Protein AF-A0A3D4Q9R6-F1 (afdb_monomer_lite)

Foldseek 3Di:
DQADVVQVVLVVCLVVVDAAADEEAHRPDVPTPNVVVVCVVRHHYDHDDPVPVVVVVVSCVVCVDPDDDDDYADPDPVVCVVVVVRD

Radius of gyration: 13.44 Å; chains: 1; bounding box: 28×30×33 Å

Secondary structure (DSSP, 8-state):
--SHHHHHHHHHHHHTT---EEEESSPSSSS-HHHHTTGGGTSEEEE--TT-HHHHHHHHHHH--SS-----S---HHHHTT-GGG-

Sequence (87 aa):
HTGFKGSWLALMLHRLGAEVYGYALEPPTEPALFQLLQLEKDIHSEIGDIRDFPHLQRFFETARPEIVLHLAAQPIVRTSYLYPRET

pLDDT: mean 91.24, std 10.38, range [54.94, 98.44]

Structure (mmCIF, N/CA/C/O backbone):
data_AF-A0A3D4Q9R6-F1
#
_entry.id   AF-A0A3D4Q9R6-F1
#
loop_
_atom_site.group_PDB
_atom_site.id
_atom_site.type_symbol
_atom_site.label_atom_id
_atom_site.label_alt_id
_atom_site.label_comp_id
_atom_site.label_asym_id
_atom_site.label_entity_id
_atom_site.label_seq_id
_atom_site.pdbx_PDB_ins_code
_atom_site.Cartn_x
_atom_site.Cartn_y
_atom_site.Cartn_z
_atom_site.occupancy
_atom_site.B_iso_or_equiv
_atom_site.auth_seq_id
_atom_site.auth_comp_id
_atom_site.auth_asym_id
_atom_site.auth_atom_id
_atom_site.pdbx_PDB_model_num
ATOM 1 N N . HIS A 1 1 ? 1.300 0.696 -2.710 1.00 92.81 1 HIS A N 1
ATOM 2 C CA . HIS A 1 1 ? 1.270 2.081 -2.165 1.00 92.81 1 HIS A CA 1
ATOM 3 C C . HIS A 1 1 ? 2.554 2.877 -2.437 1.00 92.81 1 HIS A C 1
ATOM 5 O O . HIS A 1 1 ? 2.482 4.100 -2.478 1.00 92.81 1 HIS A O 1
ATOM 11 N N . THR A 1 2 ? 3.707 2.233 -2.659 1.00 95.25 2 THR A N 1
ATOM 12 C CA . THR A 1 2 ? 5.019 2.898 -2.828 1.00 95.25 2 THR A CA 1
ATOM 13 C C . THR A 1 2 ? 5.234 3.620 -4.171 1.00 95.25 2 THR A C 1
ATOM 15 O O . THR A 1 2 ? 6.039 4.544 -4.250 1.00 95.25 2 THR A O 1
ATOM 18 N N . GLY A 1 3 ? 4.509 3.243 -5.232 1.00 92.75 3 GLY A N 1
ATOM 19 C CA . GLY A 1 3 ? 4.551 3.920 -6.538 1.00 92.75 3 GLY A CA 1
ATOM 20 C C . GLY A 1 3 ? 3.648 5.160 -6.633 1.00 92.75 3 GLY A C 1
ATOM 21 O O . GLY A 1 3 ? 2.728 5.325 -5.838 1.00 92.75 3 GLY A O 1
ATOM 22 N N . PHE A 1 4 ? 3.833 5.989 -7.668 1.00 93.38 4 PHE A N 1
ATOM 23 C CA . PHE A 1 4 ? 3.176 7.303 -7.826 1.00 93.38 4 PHE A CA 1
ATOM 24 C C . PHE A 1 4 ? 1.651 7.310 -7.589 1.00 93.38 4 PHE A C 1
ATOM 26 O O . PHE A 1 4 ? 1.163 8.009 -6.701 1.00 93.38 4 PHE A O 1
ATOM 33 N N . LYS A 1 5 ? 0.885 6.509 -8.348 1.00 94.44 5 LYS A N 1
ATOM 34 C CA . LYS A 1 5 ? -0.581 6.416 -8.180 1.00 94.44 5 LYS A CA 1
ATOM 35 C C . LYS A 1 5 ? -0.959 5.858 -6.808 1.00 94.44 5 LYS A C 1
ATOM 37 O O . LYS A 1 5 ? -1.918 6.316 -6.197 1.00 94.44 5 LYS A O 1
ATOM 42 N N . GLY A 1 6 ? -0.200 4.866 -6.344 1.00 95.94 6 GLY A N 1
ATOM 43 C CA . GLY A 1 6 ? -0.432 4.209 -5.064 1.00 95.94 6 GLY A CA 1
ATOM 44 C C . GLY A 1 6 ? -0.261 5.161 -3.883 1.00 95.94 6 GLY A C 1
ATOM 45 O O . GLY A 1 6 ? -1.059 5.094 -2.958 1.00 95.94 6 GLY A O 1
ATOM 46 N N . SER A 1 7 ? 0.726 6.058 -3.930 1.00 96.81 7 SER A N 1
ATOM 47 C CA . SER A 1 7 ? 0.983 7.017 -2.852 1.00 96.81 7 SER A CA 1
ATOM 48 C C . SER A 1 7 ? -0.120 8.071 -2.769 1.00 96.81 7 SER A C 1
ATOM 50 O O . SER A 1 7 ? -0.651 8.314 -1.690 1.00 96.81 7 SER A O 1
ATOM 52 N N . TRP A 1 8 ? -0.540 8.639 -3.906 1.00 97.69 8 TRP A N 1
ATOM 53 C CA . TRP A 1 8 ? -1.661 9.586 -3.932 1.00 97.69 8 TRP A CA 1
ATOM 54 C C . TRP A 1 8 ? -2.969 8.967 -3.442 1.00 97.69 8 TRP A C 1
ATOM 56 O O . TRP A 1 8 ? -3.681 9.577 -2.646 1.00 97.69 8 TRP A O 1
ATOM 66 N N . LEU A 1 9 ? -3.277 7.749 -3.895 1.00 97.50 9 LEU A N 1
ATOM 67 C CA . LEU A 1 9 ? -4.486 7.047 -3.480 1.00 97.50 9 LEU A CA 1
ATOM 68 C C . LEU A 1 9 ? -4.466 6.721 -1.983 1.00 97.50 9 LEU A C 1
ATOM 70 O O . LEU A 1 9 ? -5.460 6.963 -1.308 1.00 97.50 9 LEU A O 1
ATOM 74 N N . ALA A 1 10 ? -3.342 6.221 -1.461 1.00 97.69 10 ALA A N 1
ATOM 75 C CA . ALA A 1 10 ? -3.198 5.918 -0.040 1.00 97.69 10 ALA A CA 1
ATOM 76 C C . ALA A 1 10 ? -3.385 7.170 0.829 1.00 97.69 10 ALA A C 1
ATOM 78 O O . ALA A 1 10 ? -4.161 7.135 1.781 1.00 97.69 10 ALA A O 1
ATOM 79 N N . LEU A 1 11 ? -2.758 8.292 0.451 1.00 97.81 11 LEU A N 1
ATOM 80 C CA . LEU A 1 11 ? -2.949 9.572 1.134 1.00 97.81 11 LEU A CA 1
ATOM 81 C C . LEU A 1 11 ? -4.420 10.000 1.121 1.00 97.81 11 LEU A C 1
ATOM 83 O O . LEU A 1 11 ? -4.958 10.387 2.154 1.00 97.81 11 LEU A O 1
ATOM 87 N N . MET A 1 12 ? -5.075 9.943 -0.042 1.00 98.19 12 MET A N 1
ATOM 88 C CA . MET A 1 12 ? -6.473 10.349 -0.178 1.00 98.19 12 MET A CA 1
ATOM 89 C C . MET A 1 12 ? -7.395 9.492 0.697 1.00 98.19 12 MET A C 1
ATOM 91 O O . MET A 1 12 ? -8.227 10.044 1.409 1.00 98.19 12 MET A O 1
ATOM 95 N N . LEU A 1 13 ? -7.236 8.166 0.675 1.00 98.00 13 LEU A N 1
ATOM 96 C CA . LEU A 1 13 ? -8.040 7.249 1.487 1.00 98.00 13 LEU A CA 1
ATOM 97 C C . LEU A 1 13 ? -7.836 7.496 2.985 1.00 98.00 13 LEU A C 1
ATOM 99 O O . LEU A 1 13 ? -8.818 7.633 3.711 1.00 98.00 13 LEU A O 1
ATOM 103 N N . HIS A 1 14 ? -6.586 7.651 3.426 1.00 97.88 14 HIS A N 1
ATOM 104 C CA . HIS A 1 14 ? -6.272 7.997 4.812 1.00 97.88 14 HIS A CA 1
ATOM 105 C C . HIS A 1 14 ? -6.935 9.323 5.225 1.00 97.88 14 HIS A C 1
ATOM 107 O O . HIS A 1 14 ? -7.587 9.410 6.263 1.00 97.88 14 HIS A O 1
ATOM 113 N N . ARG A 1 15 ? -6.857 10.358 4.376 1.00 97.56 15 ARG A N 1
ATOM 114 C CA . ARG A 1 15 ? -7.491 11.668 4.626 1.00 97.56 15 ARG A CA 1
ATOM 115 C C . ARG A 1 15 ? -9.017 11.607 4.679 1.00 97.56 15 ARG A C 1
ATOM 117 O O . ARG A 1 15 ? -9.623 12.456 5.325 1.00 97.56 15 ARG A O 1
ATOM 124 N N . LEU A 1 16 ? -9.626 10.628 4.014 1.00 98.00 16 LEU A N 1
ATOM 125 C CA . LEU A 1 16 ? -11.063 10.355 4.072 1.00 98.00 16 LEU A CA 1
ATOM 126 C C . LEU A 1 16 ? -11.460 9.489 5.283 1.00 98.00 16 LEU A C 1
ATOM 128 O O . LEU A 1 16 ? -12.639 9.184 5.440 1.00 98.00 16 LEU A O 1
ATOM 132 N N . GLY A 1 17 ? -10.507 9.125 6.147 1.00 97.88 17 GLY A N 1
ATOM 133 C CA . GLY A 1 17 ? -10.743 8.368 7.377 1.00 97.88 17 GLY A CA 1
ATOM 134 C C . GLY A 1 17 ? -10.674 6.851 7.214 1.00 97.88 17 GLY A C 1
ATOM 135 O O . GLY A 1 17 ? -11.070 6.136 8.130 1.00 97.88 17 GLY A O 1
ATOM 136 N N . ALA A 1 18 ? -10.193 6.348 6.074 1.00 98.06 18 ALA A N 1
ATOM 137 C CA . ALA A 1 18 ? -9.988 4.916 5.895 1.00 98.06 18 ALA A CA 1
ATOM 138 C C . ALA A 1 18 ? -8.738 4.436 6.649 1.00 98.06 18 ALA A C 1
ATOM 140 O O . ALA A 1 18 ? -7.701 5.102 6.645 1.00 98.06 18 ALA A O 1
ATOM 141 N N . GLU A 1 19 ? -8.814 3.235 7.219 1.00 98.19 19 GLU A N 1
ATOM 142 C CA . GLU A 1 19 ? -7.637 2.495 7.665 1.00 98.19 19 GLU A CA 1
ATOM 143 C C . GLU A 1 19 ? -6.964 1.870 6.434 1.00 98.19 19 GLU A C 1
ATOM 145 O O . GLU A 1 19 ? -7.552 1.044 5.733 1.00 98.19 19 GLU A O 1
ATOM 150 N N . VAL A 1 20 ? -5.753 2.324 6.106 1.00 98.12 20 VAL A N 1
ATOM 151 C CA . VAL A 1 20 ? -5.089 1.961 4.848 1.00 98.12 20 VAL A CA 1
ATOM 152 C C . VAL A 1 20 ? -3.970 0.961 5.104 1.00 98.12 20 VAL A C 1
ATOM 154 O O . VAL A 1 20 ? -3.053 1.219 5.882 1.00 98.12 20 VAL A O 1
ATOM 157 N N . TYR A 1 21 ? -4.020 -0.143 4.361 1.00 98.44 21 TYR A N 1
ATOM 158 C CA . TYR A 1 21 ? -2.987 -1.170 4.301 1.00 98.44 21 TYR A CA 1
ATOM 159 C C . TYR A 1 21 ? -2.378 -1.199 2.896 1.00 98.44 21 TYR A C 1
ATOM 161 O O . TYR A 1 21 ? -3.079 -1.341 1.892 1.00 98.44 21 TYR A O 1
ATOM 169 N N . GLY A 1 22 ? -1.062 -1.030 2.812 1.00 97.44 22 GLY A N 1
ATOM 170 C CA . GLY A 1 22 ? -0.292 -1.040 1.578 1.00 97.44 22 GLY A CA 1
ATOM 171 C C . GLY A 1 22 ? 0.646 -2.237 1.515 1.00 97.44 22 GLY A C 1
ATOM 172 O O . GLY A 1 22 ? 1.435 -2.438 2.427 1.00 97.44 22 GLY A O 1
ATOM 173 N N . TYR A 1 23 ? 0.591 -2.983 0.412 1.00 97.69 23 TYR A N 1
ATOM 174 C CA . TYR A 1 23 ? 1.531 -4.056 0.086 1.00 97.69 23 TYR A CA 1
ATOM 175 C C . TYR A 1 23 ? 2.169 -3.756 -1.271 1.00 97.69 23 TYR A C 1
ATOM 177 O O . TYR A 1 23 ? 1.456 -3.575 -2.267 1.00 97.69 23 TYR A O 1
ATOM 185 N N . ALA A 1 24 ? 3.490 -3.612 -1.315 1.00 96.44 24 ALA A N 1
ATOM 186 C CA . ALA A 1 24 ? 4.225 -3.335 -2.547 1.00 96.4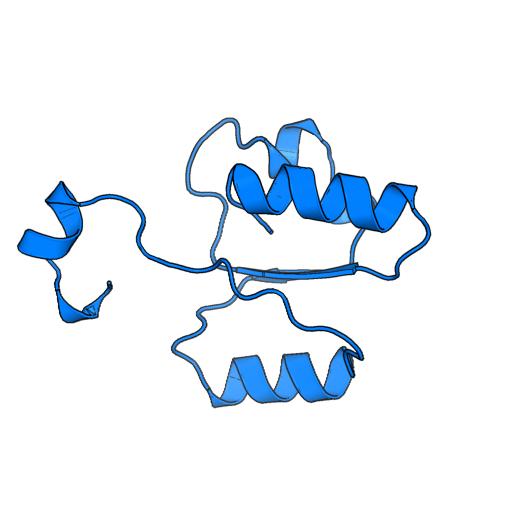4 24 ALA A CA 1
ATOM 187 C C . ALA A 1 24 ? 5.718 -3.633 -2.383 1.00 96.44 24 ALA A C 1
ATOM 189 O O . ALA A 1 24 ? 6.213 -3.724 -1.269 1.00 96.44 24 ALA A O 1
ATOM 190 N N . LEU A 1 25 ? 6.453 -3.692 -3.492 1.00 95.38 25 LEU A N 1
ATOM 191 C CA . LEU A 1 25 ? 7.914 -3.625 -3.460 1.00 95.38 25 LEU A CA 1
ATOM 192 C C . LEU A 1 25 ? 8.394 -2.248 -2.969 1.00 95.38 25 LEU A C 1
ATOM 194 O O . LEU A 1 25 ? 7.616 -1.285 -2.900 1.00 95.38 25 LEU A O 1
ATOM 198 N N . GLU A 1 26 ? 9.695 -2.157 -2.690 1.00 94.25 26 GLU A N 1
ATOM 199 C CA . GLU A 1 26 ? 10.378 -0.900 -2.376 1.00 94.25 26 GLU A CA 1
ATOM 200 C C . GLU A 1 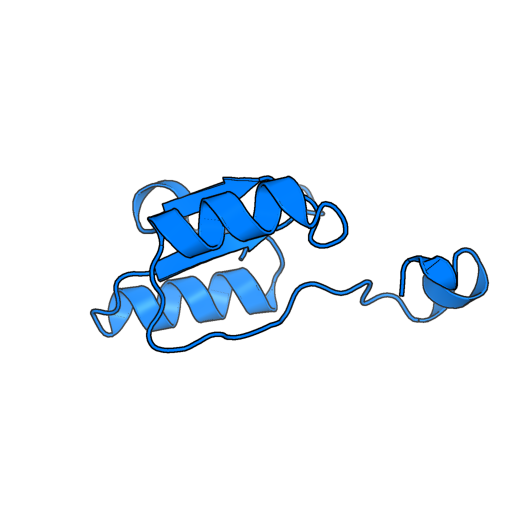26 ? 10.061 0.205 -3.401 1.00 94.25 26 GLU A C 1
ATOM 202 O O . GLU A 1 26 ? 9.805 -0.087 -4.580 1.00 94.25 26 GLU A O 1
ATOM 207 N N . PRO A 1 27 ? 10.055 1.488 -2.991 1.00 90.06 27 PRO A N 1
ATOM 208 C CA . PRO A 1 27 ? 9.791 2.583 -3.907 1.00 90.06 27 PRO A CA 1
ATOM 209 C C . PRO A 1 27 ? 10.742 2.563 -5.118 1.00 90.06 27 PRO A C 1
ATOM 211 O O . PRO A 1 27 ? 11.953 2.436 -4.956 1.00 90.06 27 PRO A O 1
ATOM 214 N N . PRO A 1 28 ? 10.228 2.728 -6.348 1.00 82.62 28 PRO A N 1
ATOM 215 C CA . PRO A 1 28 ? 11.013 2.490 -7.562 1.00 82.62 28 PRO A CA 1
ATOM 216 C C . PRO A 1 28 ? 11.962 3.641 -7.944 1.00 82.62 28 PRO A C 1
ATOM 218 O O . PRO A 1 28 ? 12.627 3.560 -8.976 1.00 82.62 28 PRO A O 1
ATOM 221 N N . THR A 1 29 ? 11.978 4.745 -7.190 1.00 87.25 29 THR A N 1
ATOM 222 C CA . THR A 1 29 ? 12.702 5.983 -7.529 1.00 87.25 29 THR A CA 1
ATOM 223 C C . THR A 1 29 ? 13.217 6.688 -6.281 1.00 87.25 29 THR A C 1
ATOM 225 O O . THR A 1 29 ? 12.579 6.611 -5.235 1.00 87.25 29 THR A O 1
ATOM 228 N N . GLU A 1 30 ? 14.270 7.494 -6.420 1.00 89.19 30 GLU A N 1
ATOM 229 C CA . GLU A 1 30 ? 14.734 8.414 -5.377 1.00 89.19 30 GLU A CA 1
ATOM 230 C C . GLU A 1 30 ? 14.791 9.864 -5.906 1.00 89.19 30 GLU A C 1
ATOM 232 O O . GLU A 1 30 ? 15.470 10.115 -6.906 1.00 89.19 30 GLU A O 1
ATOM 237 N N . PRO A 1 31 ? 14.089 10.827 -5.271 1.00 88.88 31 PRO A N 1
ATOM 238 C CA . PRO A 1 31 ? 13.140 10.633 -4.171 1.00 88.88 31 PRO A CA 1
ATOM 239 C C . PRO A 1 31 ? 11.836 9.967 -4.644 1.00 88.88 31 PRO A C 1
ATOM 241 O O . PRO A 1 31 ? 11.348 10.229 -5.746 1.00 88.88 31 PRO A O 1
ATOM 244 N N . ALA A 1 32 ? 11.226 9.140 -3.794 1.00 93.38 32 ALA A N 1
ATOM 245 C CA . ALA A 1 32 ? 9.887 8.609 -4.041 1.00 93.38 32 ALA A CA 1
ATOM 246 C C . ALA A 1 32 ? 8.803 9.507 -3.438 1.00 93.38 32 ALA A C 1
ATOM 248 O O . ALA A 1 32 ? 8.938 10.000 -2.318 1.00 93.38 32 ALA A O 1
ATOM 249 N N . LEU A 1 33 ? 7.663 9.636 -4.127 1.00 95.19 33 LEU A N 1
ATOM 250 C CA . LEU A 1 33 ? 6.499 10.353 -3.592 1.00 95.19 33 LEU A CA 1
ATOM 251 C C . LEU A 1 33 ? 6.049 9.791 -2.232 1.00 95.19 33 LEU A C 1
ATOM 253 O O . LEU A 1 33 ? 5.709 10.560 -1.339 1.00 95.19 33 LEU A O 1
ATOM 257 N N . PHE A 1 34 ? 6.104 8.467 -2.059 1.00 95.81 34 PHE A N 1
ATOM 258 C CA . PHE A 1 34 ? 5.824 7.793 -0.790 1.00 95.81 34 PHE A CA 1
ATOM 259 C C . PHE A 1 34 ? 6.643 8.365 0.382 1.00 95.81 34 PHE A C 1
ATOM 261 O O . PHE A 1 34 ? 6.080 8.677 1.431 1.00 95.81 34 PHE A O 1
ATOM 268 N N . GLN A 1 35 ? 7.949 8.566 0.175 1.00 94.88 35 GLN A N 1
ATOM 269 C CA . GLN A 1 35 ? 8.865 9.119 1.178 1.00 94.88 35 GLN A CA 1
ATOM 270 C C . GLN A 1 35 ? 8.614 10.614 1.406 1.00 94.88 35 GLN A C 1
ATOM 272 O O . GLN A 1 35 ? 8.564 11.063 2.549 1.00 94.88 35 GLN A O 1
ATOM 277 N N . LEU A 1 36 ? 8.407 11.384 0.330 1.00 96.00 36 LEU A N 1
ATOM 278 C CA . LEU A 1 36 ? 8.132 12.825 0.407 1.00 96.00 36 LEU A CA 1
ATOM 279 C C . LEU A 1 36 ? 6.859 13.136 1.206 1.00 96.00 36 LEU A C 1
ATOM 281 O O . LEU A 1 36 ? 6.815 14.124 1.935 1.00 96.00 36 LEU A O 1
ATOM 285 N N . LEU A 1 37 ? 5.840 12.282 1.082 1.00 95.25 37 LEU A N 1
ATOM 286 C CA . LEU A 1 37 ? 4.584 12.390 1.823 1.00 95.25 37 LEU A CA 1
ATOM 287 C C . LEU A 1 37 ? 4.658 11.807 3.243 1.00 95.25 37 LEU A C 1
ATOM 289 O O . LEU A 1 37 ? 3.698 11.956 3.986 1.00 95.25 37 LEU A O 1
ATOM 293 N N . GLN A 1 38 ? 5.768 11.159 3.620 1.00 95.31 38 GLN A N 1
ATOM 294 C CA . GLN A 1 38 ? 5.950 10.466 4.906 1.00 95.31 38 GLN A CA 1
ATOM 295 C C . GLN A 1 38 ? 4.858 9.427 5.212 1.00 95.31 38 GLN A C 1
ATOM 297 O O . GLN A 1 38 ? 4.522 9.198 6.373 1.00 95.31 38 GLN A O 1
ATOM 302 N N . LEU A 1 39 ? 4.330 8.772 4.173 1.00 95.44 39 LEU A N 1
ATOM 303 C CA . LEU A 1 39 ? 3.154 7.902 4.285 1.00 95.44 39 LEU A CA 1
ATOM 304 C C . LEU A 1 39 ? 3.348 6.703 5.216 1.00 95.44 39 LEU A C 1
ATOM 306 O O . LEU A 1 39 ? 2.367 6.211 5.756 1.00 95.44 39 LEU A O 1
ATOM 310 N N . GLU A 1 40 ? 4.583 6.255 5.438 1.00 94.06 40 GLU A N 1
ATOM 311 C CA . GLU A 1 40 ? 4.906 5.194 6.403 1.00 94.06 40 GLU A CA 1
ATOM 312 C C . GLU A 1 40 ? 4.372 5.485 7.819 1.00 94.06 40 GLU A C 1
ATOM 314 O O . GLU A 1 40 ? 4.095 4.562 8.576 1.00 94.06 40 GLU A O 1
ATOM 319 N N . LYS A 1 41 ? 4.191 6.763 8.175 1.00 95.12 41 LYS A N 1
ATOM 320 C CA . LYS A 1 41 ? 3.652 7.174 9.479 1.00 95.12 41 LYS A CA 1
ATOM 321 C C . LYS A 1 41 ? 2.125 7.133 9.554 1.00 95.12 41 LYS A C 1
ATOM 323 O O . LYS A 1 41 ? 1.584 7.074 10.654 1.00 95.12 41 LYS A O 1
ATOM 328 N N . ASP A 1 42 ? 1.454 7.198 8.408 1.00 96.25 42 ASP A N 1
ATOM 329 C CA . ASP A 1 42 ? 0.007 7.415 8.314 1.00 96.25 42 ASP A CA 1
ATOM 330 C C . ASP A 1 42 ? -0.761 6.133 7.953 1.00 96.25 42 ASP A C 1
ATOM 332 O O . ASP A 1 42 ? -1.973 6.049 8.169 1.00 96.25 42 ASP A O 1
ATOM 336 N N . ILE A 1 43 ? -0.080 5.140 7.373 1.00 97.44 43 ILE A N 1
ATOM 337 C CA . ILE A 1 43 ? -0.690 3.897 6.884 1.00 97.44 43 ILE A CA 1
ATOM 338 C C . ILE A 1 43 ? 0.115 2.674 7.325 1.00 97.44 43 ILE A C 1
ATOM 340 O O . ILE A 1 43 ? 1.319 2.753 7.559 1.00 97.44 43 ILE A O 1
ATOM 344 N N . HIS A 1 44 ? -0.524 1.507 7.328 1.00 97.88 44 HIS A N 1
ATOM 345 C CA . HIS A 1 44 ? 0.176 0.236 7.483 1.00 97.88 44 HIS A CA 1
ATOM 346 C C . HIS A 1 44 ? 0.891 -0.104 6.173 1.00 97.88 44 HIS A C 1
ATOM 348 O O . HIS A 1 44 ? 0.249 -0.307 5.143 1.00 97.88 44 HIS A O 1
ATOM 354 N N . SER A 1 45 ? 2.221 -0.136 6.192 1.00 97.00 45 SER A N 1
ATOM 355 C CA . SER A 1 45 ? 3.058 -0.355 5.011 1.00 97.00 45 SER A CA 1
ATOM 356 C C . SER A 1 45 ? 3.841 -1.655 5.148 1.00 97.00 45 SER A C 1
ATOM 358 O O . SER A 1 45 ? 4.695 -1.760 6.019 1.00 97.00 45 SER A O 1
ATOM 360 N N . GLU A 1 46 ? 3.596 -2.604 4.251 1.00 97.31 46 GLU A N 1
ATOM 361 C CA . GLU A 1 46 ? 4.349 -3.852 4.133 1.00 97.31 46 GLU A CA 1
ATOM 362 C C . GLU A 1 46 ? 5.124 -3.860 2.811 1.00 97.31 46 GLU A C 1
ATOM 364 O O . GLU A 1 46 ? 4.561 -3.593 1.738 1.00 97.31 46 GLU A O 1
ATOM 369 N N . ILE A 1 47 ? 6.417 -4.183 2.894 1.00 97.19 47 ILE A N 1
ATOM 370 C CA . ILE A 1 47 ? 7.244 -4.434 1.716 1.00 97.19 47 ILE A CA 1
ATOM 371 C C . ILE A 1 47 ? 7.166 -5.914 1.359 1.00 97.19 47 ILE A C 1
ATOM 373 O O . ILE A 1 47 ? 7.527 -6.776 2.157 1.00 97.19 47 ILE A O 1
ATOM 377 N N . GLY A 1 48 ? 6.713 -6.214 0.146 1.00 96.25 48 GLY A N 1
ATOM 378 C CA . GLY A 1 48 ? 6.582 -7.586 -0.320 1.00 96.25 48 GLY A CA 1
ATOM 379 C C . GLY A 1 48 ? 6.236 -7.699 -1.800 1.00 96.25 48 GLY A C 1
ATOM 380 O O . GLY A 1 48 ? 5.763 -6.754 -2.439 1.00 96.25 48 GLY A O 1
ATOM 381 N N . ASP A 1 49 ? 6.510 -8.876 -2.357 1.00 95.00 49 ASP A N 1
ATOM 382 C CA . ASP A 1 49 ? 6.231 -9.203 -3.751 1.00 95.00 49 ASP A CA 1
ATOM 383 C C . ASP A 1 49 ? 4.884 -9.921 -3.855 1.00 95.00 49 ASP A C 1
ATOM 385 O O . ASP A 1 49 ? 4.672 -10.958 -3.234 1.00 95.00 49 ASP A O 1
ATOM 389 N N . ILE A 1 50 ? 3.973 -9.406 -4.682 1.00 93.12 50 ILE A N 1
ATOM 390 C CA . ILE A 1 50 ? 2.648 -10.012 -4.891 1.00 93.12 50 ILE A CA 1
ATOM 391 C C . ILE A 1 50 ? 2.719 -11.438 -5.462 1.00 93.12 50 ILE A C 1
ATOM 393 O O . ILE A 1 50 ? 1.733 -12.171 -5.406 1.00 93.12 50 ILE A O 1
ATOM 397 N N . ARG A 1 51 ? 3.870 -11.832 -6.022 1.00 92.44 51 ARG A N 1
ATOM 398 C CA . ARG A 1 51 ? 4.144 -13.188 -6.515 1.00 92.44 51 ARG A CA 1
ATOM 399 C C . ARG A 1 51 ? 4.422 -14.178 -5.375 1.00 92.44 51 ARG A C 1
ATOM 401 O O . ARG A 1 51 ? 4.290 -15.382 -5.589 1.00 92.44 51 ARG A O 1
ATOM 408 N N . ASP A 1 52 ? 4.767 -13.704 -4.175 1.00 96.94 52 ASP A N 1
ATOM 409 C CA . ASP A 1 52 ? 4.886 -14.524 -2.966 1.00 96.94 52 ASP A CA 1
ATOM 410 C C . ASP A 1 52 ? 3.504 -14.699 -2.320 1.00 96.94 52 ASP A C 1
ATOM 412 O O . ASP A 1 52 ? 3.083 -13.954 -1.432 1.00 96.94 52 ASP A O 1
ATOM 416 N N . PHE A 1 53 ? 2.769 -15.702 -2.802 1.00 96.25 53 PHE A N 1
ATOM 417 C CA . PHE A 1 53 ? 1.424 -15.987 -2.308 1.00 96.25 53 PHE A CA 1
ATOM 418 C C . PHE A 1 53 ? 1.378 -16.268 -0.791 1.00 96.25 53 PHE A C 1
ATOM 420 O O . PHE A 1 53 ? 0.523 -15.684 -0.123 1.00 96.25 53 PHE A O 1
ATOM 427 N N . PRO A 1 54 ? 2.266 -17.098 -0.201 1.00 98.12 54 PRO A N 1
ATOM 428 C CA . PRO A 1 54 ? 2.290 -17.298 1.248 1.00 98.12 54 PRO A CA 1
ATOM 429 C C . PRO A 1 54 ? 2.473 -16.012 2.062 1.00 98.12 54 PRO A C 1
ATOM 431 O O . PRO A 1 54 ? 1.835 -15.868 3.106 1.00 98.12 54 PRO A O 1
ATOM 434 N N . HIS A 1 55 ? 3.336 -15.089 1.629 1.00 98.06 55 HIS A N 1
ATOM 435 C CA . HIS A 1 55 ? 3.528 -13.809 2.319 1.00 98.06 55 HIS A CA 1
ATOM 436 C C . HIS A 1 55 ? 2.307 -12.905 2.160 1.00 98.06 55 HIS A C 1
ATOM 438 O O . HIS A 1 55 ? 1.785 -12.400 3.157 1.00 98.06 55 HIS A O 1
ATOM 444 N N . LEU A 1 56 ? 1.796 -12.779 0.933 1.00 97.31 56 LEU A N 1
ATOM 445 C CA . LEU A 1 56 ? 0.599 -11.998 0.642 1.00 97.31 56 LEU A CA 1
ATOM 446 C C . LEU A 1 56 ? -0.611 -12.495 1.444 1.00 97.31 56 LEU A C 1
ATOM 448 O O . LEU A 1 56 ? -1.351 -11.686 1.999 1.00 97.31 56 LEU A O 1
ATOM 452 N N . GLN A 1 57 ? -0.796 -13.812 1.563 1.00 97.81 57 GLN A N 1
ATOM 453 C CA . GLN A 1 57 ? -1.903 -14.391 2.323 1.00 97.81 57 GLN A CA 1
ATOM 454 C C . GLN A 1 57 ? -1.845 -14.000 3.808 1.00 97.81 57 GLN A C 1
ATOM 456 O O . GLN A 1 57 ? -2.856 -13.573 4.361 1.00 97.81 57 GLN A O 1
ATOM 461 N N . ARG A 1 58 ? -0.668 -14.064 4.447 1.00 98.25 58 ARG A N 1
ATOM 462 C CA . ARG A 1 58 ? -0.504 -13.64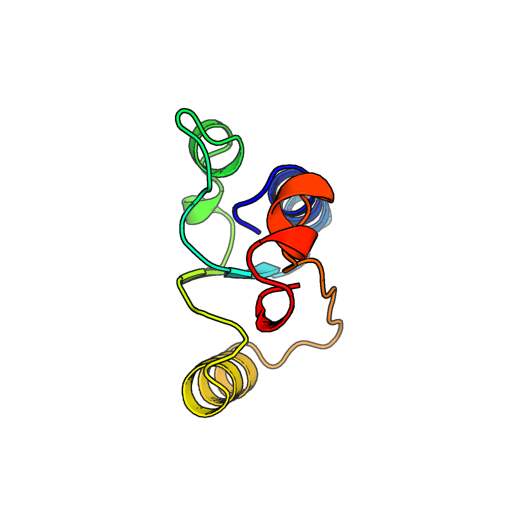6 5.856 1.00 98.25 58 ARG A CA 1
ATOM 463 C C . ARG A 1 58 ? -0.804 -12.162 6.052 1.00 98.25 58 ARG A C 1
ATOM 465 O O . ARG A 1 58 ? -1.4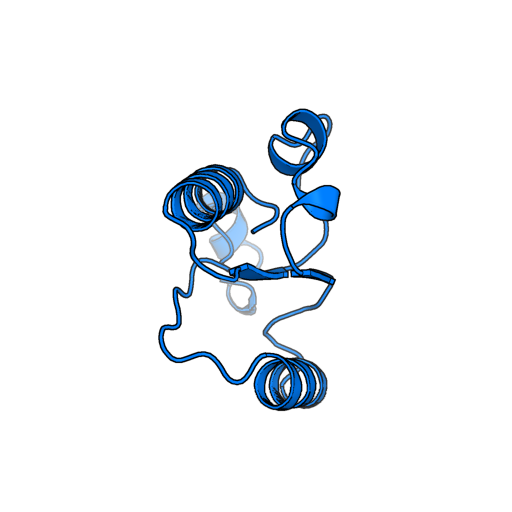21 -11.774 7.045 1.00 98.25 58 ARG A O 1
ATOM 472 N N . PHE A 1 59 ? -0.382 -11.332 5.100 1.00 97.88 59 PHE A N 1
ATOM 473 C CA . PHE A 1 59 ? -0.708 -9.912 5.115 1.00 97.88 59 PHE A CA 1
ATOM 474 C C . PHE A 1 59 ? -2.223 -9.687 5.016 1.00 97.88 59 PHE A C 1
ATOM 476 O O . PHE A 1 59 ? -2.777 -8.919 5.796 1.00 97.88 59 PHE A O 1
ATOM 483 N N . PHE A 1 60 ? -2.913 -10.412 4.132 1.00 97.25 60 PHE A N 1
ATOM 484 C CA . PHE A 1 60 ? -4.375 -10.375 4.017 1.00 97.25 60 PHE A CA 1
ATOM 485 C C . PHE A 1 60 ? -5.091 -10.817 5.300 1.00 97.25 60 PHE A C 1
ATOM 487 O O . PHE A 1 60 ? -6.051 -10.170 5.714 1.00 97.25 60 PHE A O 1
ATOM 494 N N . GLU A 1 61 ? -4.620 -11.884 5.949 1.00 97.75 61 GLU A N 1
ATOM 495 C CA . GLU A 1 61 ? -5.154 -12.366 7.232 1.00 97.75 61 GLU A CA 1
ATOM 496 C C . GLU A 1 61 ? -4.993 -11.331 8.356 1.00 97.75 61 GLU A C 1
ATOM 498 O O . GLU A 1 61 ? -5.835 -11.253 9.251 1.00 97.75 61 GLU A O 1
ATOM 503 N N . THR A 1 62 ? -3.942 -10.510 8.287 1.00 97.19 62 THR A N 1
ATOM 504 C CA . THR A 1 62 ? -3.681 -9.421 9.238 1.00 97.19 62 THR A CA 1
ATOM 505 C C . THR A 1 62 ? -4.555 -8.203 8.930 1.00 97.19 62 THR A C 1
ATOM 507 O O . THR A 1 62 ? -5.263 -7.717 9.810 1.00 97.19 62 THR A O 1
ATOM 510 N N . ALA A 1 63 ? -4.547 -7.745 7.674 1.00 97.56 63 ALA A N 1
ATOM 511 C CA . ALA A 1 63 ? -5.232 -6.535 7.223 1.00 97.56 63 ALA A CA 1
ATOM 512 C C . ALA A 1 63 ? -6.763 -6.674 7.187 1.00 97.56 63 ALA A C 1
ATOM 514 O O . ALA A 1 63 ? -7.464 -5.683 7.351 1.00 97.56 63 ALA A O 1
ATOM 515 N N . ARG A 1 64 ? -7.284 -7.889 6.947 1.00 97.75 64 ARG A N 1
ATOM 516 C CA . ARG A 1 64 ? -8.724 -8.209 6.833 1.00 97.75 64 ARG A CA 1
ATOM 517 C C . ARG A 1 64 ? -9.525 -7.144 6.052 1.00 97.75 64 ARG A C 1
ATOM 519 O O . ARG A 1 64 ? -10.485 -6.593 6.590 1.00 97.75 64 ARG A O 1
ATOM 526 N N . PRO A 1 65 ? -9.139 -6.835 4.799 1.00 97.19 65 PRO A N 1
ATOM 527 C CA . PRO A 1 65 ? -9.680 -5.688 4.078 1.00 97.19 65 PRO A CA 1
ATOM 528 C C . PRO A 1 65 ? -11.137 -5.895 3.647 1.00 97.19 65 PRO A C 1
ATOM 530 O O . PRO A 1 65 ? -11.499 -6.950 3.127 1.00 97.19 65 PRO A O 1
ATOM 533 N N . GLU A 1 66 ? -11.949 -4.844 3.760 1.00 98.06 66 GLU A N 1
ATOM 534 C CA . GLU A 1 66 ? -13.300 -4.787 3.177 1.00 98.06 66 GLU A CA 1
ATOM 535 C C . GLU A 1 66 ? -13.267 -4.459 1.673 1.00 98.06 66 GLU A C 1
ATOM 537 O O . GLU A 1 66 ? -14.136 -4.879 0.909 1.00 98.06 66 GLU A O 1
ATOM 542 N N . ILE A 1 67 ? -12.251 -3.704 1.238 1.00 97.44 67 ILE A N 1
ATOM 543 C CA . ILE A 1 67 ? -12.057 -3.250 -0.144 1.00 97.44 67 ILE A CA 1
ATOM 544 C C . ILE A 1 67 ? -10.595 -3.467 -0.538 1.00 97.44 67 ILE A C 1
ATOM 546 O O . ILE A 1 67 ? -9.683 -3.103 0.202 1.00 97.44 67 ILE A O 1
ATOM 550 N N . VAL A 1 68 ? -10.363 -4.007 -1.738 1.00 97.12 68 VAL A N 1
ATOM 551 C CA . VAL A 1 68 ? -9.020 -4.230 -2.294 1.00 97.12 68 VAL A CA 1
ATOM 552 C C . VAL A 1 68 ? -8.8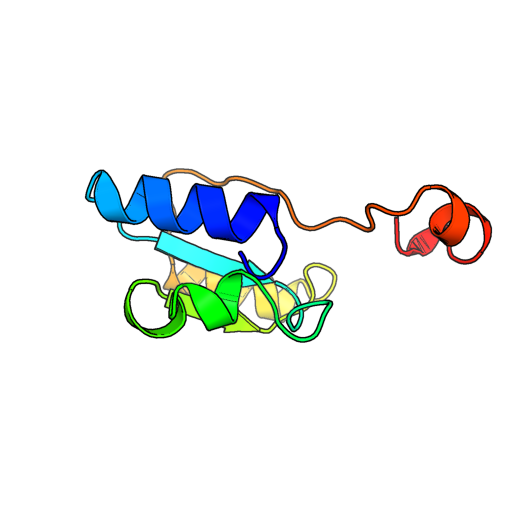53 -3.447 -3.594 1.00 97.12 68 VAL A C 1
ATOM 554 O O . VAL A 1 68 ? -9.645 -3.587 -4.523 1.00 97.12 68 VAL A O 1
ATOM 557 N N . LEU A 1 69 ? -7.784 -2.651 -3.678 1.00 96.44 69 LEU A N 1
ATOM 558 C CA . LEU A 1 69 ? -7.406 -1.885 -4.869 1.00 96.44 69 LEU A CA 1
ATOM 559 C C . LEU A 1 69 ? -6.048 -2.380 -5.381 1.00 96.44 69 LEU A C 1
ATOM 561 O O . LEU A 1 69 ? -4.996 -2.014 -4.856 1.00 96.44 69 LEU A O 1
ATOM 565 N N . HIS A 1 70 ? -6.061 -3.226 -6.412 1.00 94.56 70 HIS A N 1
ATOM 566 C CA . HIS A 1 70 ? -4.844 -3.822 -6.964 1.00 94.56 70 HIS A CA 1
ATOM 567 C C . HIS A 1 70 ? -4.182 -2.893 -7.994 1.00 94.56 70 HIS A C 1
ATOM 569 O O . HIS A 1 70 ? -4.681 -2.715 -9.103 1.00 94.56 70 HIS A O 1
ATOM 575 N N . LEU A 1 71 ? -3.061 -2.276 -7.609 1.00 89.31 71 LEU A N 1
ATOM 576 C CA . LEU A 1 71 ? -2.286 -1.343 -8.444 1.00 89.31 71 LEU A CA 1
ATOM 577 C C . L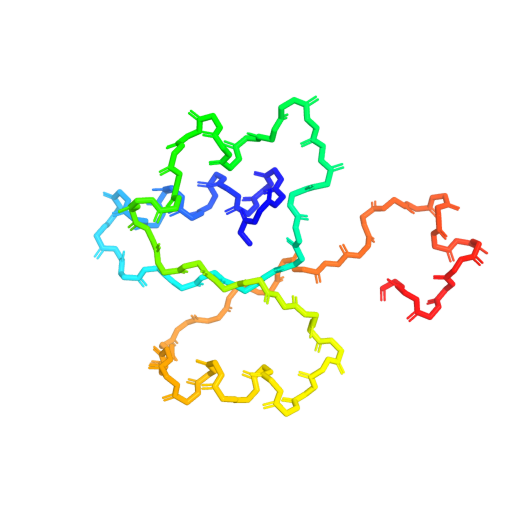EU A 1 71 ? -0.818 -1.760 -8.632 1.00 89.31 71 LEU A C 1
ATOM 579 O O . LEU A 1 71 ? -0.064 -1.034 -9.281 1.00 89.31 71 LEU A O 1
ATOM 583 N N . ALA A 1 72 ? -0.397 -2.871 -8.023 1.00 84.44 72 ALA A N 1
ATOM 584 C CA . ALA A 1 72 ? 0.948 -3.409 -8.180 1.00 84.44 72 ALA A CA 1
ATOM 585 C C . ALA A 1 72 ? 1.052 -4.092 -9.550 1.00 84.44 72 ALA A C 1
ATOM 587 O O . ALA A 1 72 ? 0.327 -5.039 -9.822 1.00 84.44 72 ALA A O 1
ATOM 588 N N . ALA A 1 73 ? 1.914 -3.571 -10.415 1.00 81.44 73 ALA A N 1
ATOM 589 C CA . ALA A 1 73 ? 2.157 -4.083 -11.759 1.00 81.44 73 ALA A CA 1
ATOM 590 C C . ALA A 1 73 ? 3.508 -3.560 -12.253 1.00 81.44 73 ALA A C 1
ATOM 592 O O . ALA A 1 73 ? 4.031 -2.587 -11.698 1.00 81.44 73 ALA A O 1
ATOM 593 N N . GLN A 1 74 ? 4.034 -4.142 -13.329 1.00 74.50 74 GLN A N 1
ATOM 594 C CA . GLN A 1 74 ? 5.153 -3.568 -14.069 1.00 74.50 74 GLN A CA 1
ATOM 595 C C . GLN A 1 74 ? 4.601 -2.536 -15.069 1.00 74.50 74 GLN A C 1
ATOM 597 O O . GLN A 1 74 ? 3.911 -2.900 -16.021 1.00 74.50 74 GLN A O 1
ATOM 602 N N . PRO A 1 75 ? 4.841 -1.225 -14.873 1.00 75.69 75 PRO A N 1
ATOM 603 C CA . PRO A 1 75 ? 4.124 -0.202 -15.631 1.00 75.69 75 PRO A CA 1
ATOM 604 C C . PRO A 1 75 ? 4.846 0.226 -16.920 1.00 75.69 75 PRO A C 1
ATOM 606 O O . PRO A 1 75 ? 4.328 1.063 -17.661 1.00 75.69 75 PRO A O 1
ATOM 609 N N . ILE A 1 76 ? 6.057 -0.281 -17.186 1.00 73.94 76 ILE A N 1
ATOM 610 C CA . ILE A 1 76 ? 6.910 0.174 -18.290 1.00 73.94 76 ILE A CA 1
ATOM 611 C C . ILE A 1 76 ? 6.782 -0.800 -19.457 1.00 73.94 76 ILE A C 1
ATOM 613 O O . ILE A 1 76 ? 7.471 -1.815 -19.526 1.00 73.94 76 ILE A O 1
ATOM 617 N N . VAL A 1 77 ? 5.986 -0.406 -20.452 1.00 74.31 77 VAL A N 1
ATOM 618 C CA . VAL A 1 77 ? 5.731 -1.180 -21.682 1.00 74.31 77 VAL A CA 1
ATOM 619 C C . VAL A 1 77 ? 7.014 -1.671 -22.359 1.00 74.31 77 VAL A C 1
ATOM 621 O O . VAL A 1 77 ? 7.047 -2.758 -22.911 1.00 74.31 77 VAL A O 1
ATOM 624 N N . ARG A 1 78 ? 8.104 -0.899 -22.333 1.00 71.31 78 ARG A N 1
ATOM 625 C CA . ARG A 1 78 ? 9.370 -1.328 -22.951 1.00 71.31 78 ARG A CA 1
ATOM 626 C C . ARG A 1 78 ? 10.039 -2.480 -22.194 1.00 71.31 78 ARG A C 1
ATOM 628 O O . ARG A 1 78 ? 10.672 -3.330 -22.811 1.00 71.31 78 ARG A O 1
ATOM 635 N N . THR A 1 79 ? 9.910 -2.496 -20.873 1.00 70.56 79 THR A N 1
ATOM 636 C CA . THR A 1 79 ? 10.508 -3.511 -20.005 1.00 70.56 79 THR A CA 1
ATOM 637 C C . THR A 1 79 ? 9.720 -4.817 -20.054 1.00 70.56 79 THR A C 1
ATOM 639 O O . THR A 1 79 ? 10.334 -5.876 -19.973 1.00 70.56 79 THR A O 1
ATOM 642 N N . SER A 1 80 ? 8.402 -4.780 -20.285 1.00 66.94 80 SER A N 1
ATOM 643 C CA . SER A 1 80 ? 7.602 -6.003 -20.448 1.00 66.94 80 SER A CA 1
ATOM 644 C C . SER A 1 80 ? 8.015 -6.840 -21.666 1.00 66.94 80 SER A C 1
ATOM 646 O O . SER A 1 80 ? 7.930 -8.062 -21.618 1.00 66.94 80 SER A O 1
ATOM 648 N N . TYR A 1 81 ? 8.556 -6.224 -22.726 1.00 68.00 81 TYR A N 1
ATOM 649 C CA . TYR A 1 81 ? 9.151 -6.971 -23.846 1.00 68.00 81 TYR A CA 1
ATOM 650 C C . TYR A 1 81 ? 10.426 -7.731 -23.457 1.00 68.00 81 TYR A C 1
ATOM 652 O O . TYR A 1 81 ? 10.730 -8.757 -24.059 1.00 68.00 81 TYR A O 1
ATOM 660 N N . LEU A 1 82 ? 11.180 -7.230 -22.475 1.00 75.12 82 LEU A N 1
ATOM 661 C CA . LEU A 1 82 ? 12.407 -7.866 -21.990 1.00 75.12 82 LEU A CA 1
ATOM 662 C C . LEU A 1 82 ? 12.104 -8.928 -20.922 1.00 75.12 82 LEU A C 1
ATOM 664 O O . LEU A 1 82 ? 12.762 -9.965 -20.889 1.00 75.12 82 LEU A O 1
ATOM 668 N N . TYR A 1 83 ? 11.086 -8.689 -20.091 1.00 74.31 83 TYR A N 1
ATOM 669 C CA . TYR A 1 83 ? 10.714 -9.536 -18.955 1.00 74.31 83 TYR A CA 1
ATOM 670 C C . TYR A 1 83 ? 9.190 -9.776 -18.906 1.00 74.31 83 TYR A C 1
ATOM 672 O O . TYR A 1 83 ? 8.500 -9.291 -18.010 1.00 74.31 83 TYR A O 1
ATOM 680 N N . PRO A 1 84 ? 8.620 -10.549 -19.847 1.00 63.31 84 PRO A N 1
ATOM 681 C CA . PRO A 1 84 ? 7.165 -10.681 -19.992 1.00 63.31 84 PRO A CA 1
ATOM 682 C C . PRO A 1 84 ? 6.489 -11.414 -18.828 1.00 63.31 84 PRO A C 1
ATOM 684 O O . PRO A 1 84 ? 5.306 -11.220 -18.580 1.00 63.31 84 PRO A O 1
ATOM 687 N N . ARG A 1 85 ? 7.232 -12.244 -18.084 1.00 63.81 85 ARG A N 1
ATOM 688 C CA . ARG A 1 85 ? 6.720 -12.933 -16.883 1.00 63.81 85 ARG A CA 1
ATOM 689 C C . ARG A 1 85 ? 6.612 -12.016 -15.664 1.00 63.81 85 ARG A C 1
ATOM 691 O O . ARG A 1 85 ? 6.071 -12.439 -14.649 1.00 63.81 85 ARG A O 1
ATOM 698 N N . GLU A 1 86 ? 7.173 -10.814 -15.750 1.00 64.75 86 GLU A N 1
ATOM 699 C CA . GLU A 1 86 ? 7.130 -9.807 -14.691 1.00 64.75 86 GLU A CA 1
ATOM 700 C C . GLU A 1 86 ? 6.089 -8.724 -14.961 1.00 64.75 86 GLU A C 1
ATOM 702 O O . GLU A 1 86 ? 6.003 -7.799 -14.166 1.00 64.75 86 GLU A O 1
ATOM 707 N N . THR A 1 87 ? 5.335 -8.821 -16.066 1.00 54.94 87 THR A N 1
ATOM 708 C CA . THR A 1 87 ? 4.221 -7.905 -16.364 1.00 54.94 87 THR A CA 1
ATOM 709 C C . THR A 1 87 ? 3.091 -8.062 -15.359 1.00 54.94 87 THR A C 1
ATOM 711 O O . THR A 1 87 ? 2.723 -9.227 -15.086 1.00 54.94 87 THR A O 1
#